Protein AF-A0A069APT4-F1 (afdb_monomer)

Radius of gyration: 22.24 Å; Cα contacts (8 Å, |Δi|>4): 96; chains: 1; bounding box: 40×52×59 Å

Secondary structure (DSSP, 8-state):
-PPP----EEEEEETT--B--------SSPPPPP----EEEEEEPTT-S-TTTEEEEEEETTTTEEEEEEPP----HHHHHHHHHHHHHHHHHHHHHT---

Mean predicted aligned error: 10.22 Å

Structure (mmCIF, N/CA/C/O backbone):
data_AF-A0A069APT4-F1
#
_entry.id   AF-A0A069APT4-F1
#
loop_
_atom_site.group_PDB
_atom_site.id
_atom_site.type_symbol
_atom_site.label_atom_id
_atom_site.label_alt_id
_atom_site.label_comp_id
_atom_site.label_asym_id
_atom_site.label_entity_id
_atom_site.label_seq_id
_atom_site.pdbx_PDB_ins_code
_atom_site.Cartn_x
_atom_site.Cartn_y
_atom_site.Cartn_z
_atom_site.occupancy
_atom_site.B_iso_or_equiv
_atom_site.auth_seq_id
_atom_site.auth_comp_id
_atom_site.auth_asym_id
_atom_site.auth_atom_id
_atom_site.pdbx_PDB_model_num
ATOM 1 N N . MET A 1 1 ? 9.477 -30.787 7.741 1.00 57.97 1 MET A N 1
ATOM 2 C CA . MET A 1 1 ? 9.525 -29.856 6.598 1.00 57.97 1 MET A CA 1
ATOM 3 C C . MET A 1 1 ? 8.705 -28.659 7.006 1.00 57.97 1 MET A C 1
ATOM 5 O O . MET A 1 1 ? 7.571 -28.863 7.416 1.00 57.97 1 MET A O 1
ATOM 9 N N . THR A 1 2 ? 9.285 -27.467 7.013 1.00 70.75 2 THR A N 1
ATOM 10 C CA . THR A 1 2 ? 8.499 -26.246 7.201 1.00 70.75 2 THR A CA 1
ATOM 11 C C . THR A 1 2 ? 7.777 -26.001 5.883 1.00 70.75 2 THR A C 1
ATOM 13 O O . THR A 1 2 ? 8.441 -25.891 4.854 1.00 70.75 2 THR A O 1
ATOM 16 N N . GLU A 1 3 ? 6.446 -26.023 5.884 1.00 80.31 3 GLU A N 1
ATOM 17 C CA . GLU A 1 3 ? 5.667 -25.635 4.708 1.00 80.31 3 GLU A CA 1
ATOM 18 C C . GLU A 1 3 ? 5.936 -24.158 4.416 1.00 80.31 3 GLU A C 1
ATOM 20 O O . GLU A 1 3 ? 5.915 -23.321 5.322 1.00 80.31 3 GLU A O 1
ATOM 25 N N . TYR A 1 4 ? 6.257 -23.855 3.161 1.00 79.88 4 TYR A N 1
ATOM 26 C CA . TYR A 1 4 ? 6.364 -22.479 2.705 1.00 79.88 4 TYR A CA 1
ATOM 27 C C . TYR A 1 4 ? 4.945 -21.958 2.489 1.00 79.88 4 TYR A C 1
ATOM 29 O O . TYR A 1 4 ? 4.171 -22.574 1.758 1.00 79.88 4 TYR A O 1
ATOM 37 N N . ILE A 1 5 ? 4.597 -20.867 3.165 1.00 88.56 5 ILE A N 1
ATOM 38 C CA . ILE A 1 5 ? 3.289 -20.226 3.050 1.00 88.56 5 ILE A CA 1
ATOM 39 C C . ILE A 1 5 ? 3.532 -18.831 2.494 1.00 88.56 5 ILE A C 1
ATOM 41 O O . ILE A 1 5 ? 4.268 -18.043 3.090 1.00 88.56 5 ILE A O 1
ATOM 45 N N . GLU A 1 6 ? 2.903 -18.535 1.364 1.00 91.44 6 GLU A N 1
ATOM 46 C CA . GLU A 1 6 ? 2.846 -17.188 0.812 1.00 91.44 6 GLU A CA 1
ATOM 47 C C . GLU A 1 6 ? 1.841 -16.378 1.626 1.00 91.44 6 GLU A C 1
ATOM 49 O O . GLU A 1 6 ? 0.663 -16.726 1.737 1.00 91.44 6 GLU A O 1
ATOM 54 N N . VAL A 1 7 ? 2.325 -15.309 2.251 1.00 89.31 7 VAL A N 1
ATOM 55 C CA . VAL A 1 7 ? 1.501 -14.412 3.058 1.00 89.31 7 VAL A CA 1
ATOM 56 C C . VAL A 1 7 ? 1.555 -13.044 2.408 1.00 89.31 7 VAL A C 1
ATOM 58 O O . VAL A 1 7 ? 2.625 -12.454 2.265 1.00 89.31 7 VAL A O 1
ATOM 61 N N . GLY A 1 8 ? 0.386 -12.560 2.000 1.00 91.19 8 GLY A N 1
ATOM 62 C CA . GLY A 1 8 ? 0.229 -11.223 1.453 1.00 91.19 8 GLY A CA 1
ATOM 63 C C . GLY A 1 8 ? 0.386 -10.125 2.508 1.00 91.19 8 GLY A C 1
ATOM 64 O O . GLY A 1 8 ? 0.894 -10.339 3.612 1.00 91.19 8 GLY A O 1
ATOM 65 N N . ARG A 1 9 ? -0.048 -8.910 2.175 1.00 91.50 9 ARG A N 1
ATOM 66 C CA . ARG A 1 9 ? 0.219 -7.721 2.992 1.00 91.50 9 ARG A CA 1
ATOM 67 C C . ARG A 1 9 ? -1.054 -7.147 3.595 1.00 91.50 9 ARG A C 1
ATOM 69 O O . ARG A 1 9 ? -1.985 -6.811 2.875 1.00 91.50 9 ARG A O 1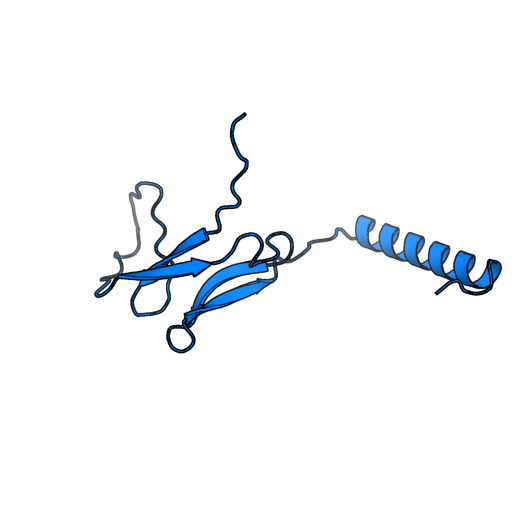
ATOM 76 N N . ARG A 1 10 ? -1.046 -6.919 4.910 1.00 94.12 10 ARG A N 1
ATOM 77 C CA . ARG A 1 10 ? -2.056 -6.098 5.589 1.00 94.12 10 ARG A CA 1
ATOM 78 C C . ARG A 1 10 ? -1.627 -4.636 5.608 1.00 94.12 10 ARG A C 1
ATOM 80 O O . ARG A 1 10 ? -0.508 -4.329 6.020 1.00 94.12 10 ARG A O 1
ATOM 87 N N . ILE A 1 11 ? -2.519 -3.739 5.206 1.00 94.00 11 ILE A N 1
ATOM 88 C CA . ILE A 1 11 ? -2.289 -2.289 5.213 1.00 94.00 11 ILE A CA 1
ATOM 89 C C . ILE A 1 11 ? -3.318 -1.633 6.122 1.00 94.00 11 ILE A C 1
ATOM 91 O O . ILE A 1 11 ? -4.512 -1.870 5.959 1.00 94.00 11 ILE A O 1
ATOM 95 N N . PHE A 1 12 ? -2.851 -0.799 7.051 1.00 95.62 12 PHE A N 1
ATOM 96 C CA . PHE A 1 12 ? -3.691 0.026 7.916 1.00 95.62 12 PHE A CA 1
ATOM 97 C C . PHE A 1 12 ? -3.731 1.458 7.392 1.00 95.62 12 PHE A C 1
ATOM 99 O O . PHE A 1 12 ? -2.696 2.013 7.021 1.00 95.62 12 PHE A O 1
ATOM 106 N N . PHE A 1 13 ? -4.916 2.056 7.373 1.00 95.62 13 PHE A N 1
ATOM 107 C CA . PHE A 1 13 ? -5.129 3.403 6.854 1.00 95.62 13 PHE A CA 1
ATOM 108 C C . PHE A 1 13 ? -6.241 4.121 7.621 1.00 95.62 13 PHE A C 1
ATOM 110 O O . PHE A 1 13 ? -7.057 3.482 8.294 1.00 95.62 13 PHE A O 1
ATOM 117 N N . ASP A 1 14 ? -6.244 5.447 7.549 1.00 96.06 14 ASP A N 1
ATOM 118 C CA . ASP A 1 14 ? -7.226 6.289 8.229 1.00 96.06 14 ASP A CA 1
ATOM 119 C C . ASP A 1 14 ? -8.499 6.550 7.400 1.00 96.06 14 ASP A C 1
ATOM 121 O O . ASP A 1 14 ? -8.674 6.029 6.296 1.00 96.06 14 ASP A O 1
ATOM 125 N N . GLU A 1 15 ? -9.424 7.357 7.929 1.00 95.25 15 GLU A N 1
ATOM 126 C CA . GL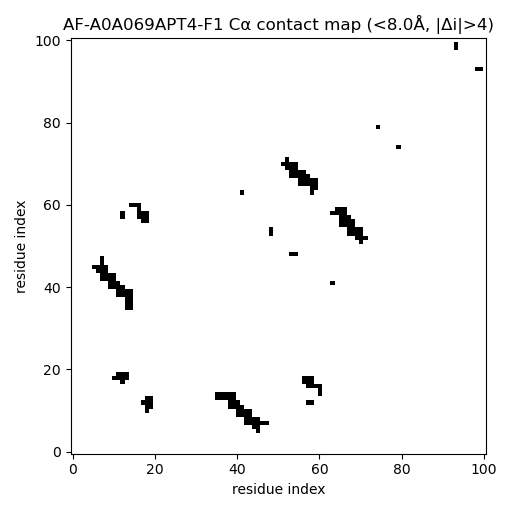U A 1 15 ? -10.676 7.697 7.244 1.00 95.25 15 GLU A CA 1
ATOM 127 C C . GLU A 1 15 ? -10.514 8.475 5.925 1.00 95.25 15 GLU A C 1
ATOM 129 O O . GLU A 1 15 ? -11.473 8.557 5.156 1.00 95.25 15 GLU A O 1
ATOM 134 N N . GLU A 1 16 ? -9.336 9.043 5.662 1.00 95.81 16 GLU A N 1
ATOM 135 C CA . GLU A 1 16 ? -9.008 9.761 4.426 1.00 95.81 16 GLU A CA 1
ATOM 136 C C . GLU A 1 16 ? -8.235 8.877 3.437 1.00 95.81 16 GLU A C 1
ATOM 138 O O . GLU A 1 16 ? -7.988 9.295 2.307 1.00 95.81 16 GLU A O 1
ATOM 143 N N . GLY A 1 17 ? -7.900 7.642 3.827 1.00 94.62 17 GLY A N 1
ATOM 144 C CA . GLY A 1 17 ? -7.115 6.727 3.006 1.00 94.62 17 GLY A CA 1
ATOM 145 C C . GLY A 1 17 ? -5.605 6.890 3.172 1.00 94.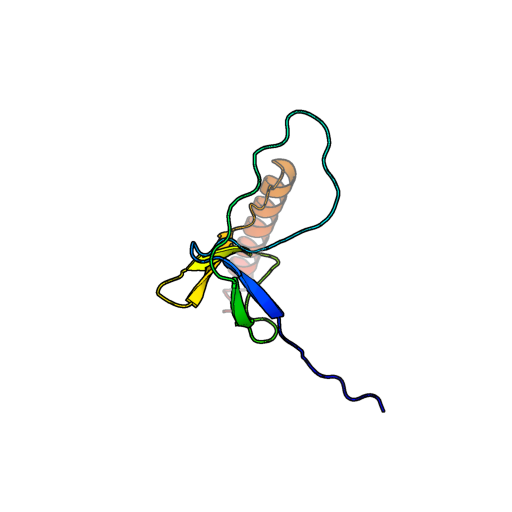62 17 GLY A C 1
ATOM 146 O O . GLY A 1 17 ? -4.845 6.285 2.414 1.00 94.62 17 GLY A O 1
ATOM 147 N N . GLU A 1 18 ? -5.150 7.680 4.146 1.00 94.69 18 GLU A N 1
ATOM 148 C CA . GLU A 1 18 ? -3.729 7.838 4.444 1.00 94.69 18 GLU A CA 1
ATOM 149 C C . GLU A 1 18 ? -3.209 6.577 5.135 1.00 94.69 18 GLU A C 1
ATOM 151 O O . GLU A 1 18 ? -3.782 6.110 6.123 1.00 94.69 18 GLU A O 1
ATOM 156 N N . ILE A 1 19 ? -2.122 6.006 4.611 1.00 93.56 19 ILE A N 1
ATOM 157 C CA . ILE A 1 19 ? -1.506 4.820 5.208 1.00 93.56 19 ILE A CA 1
ATOM 158 C C . ILE A 1 19 ? -0.861 5.218 6.524 1.00 93.56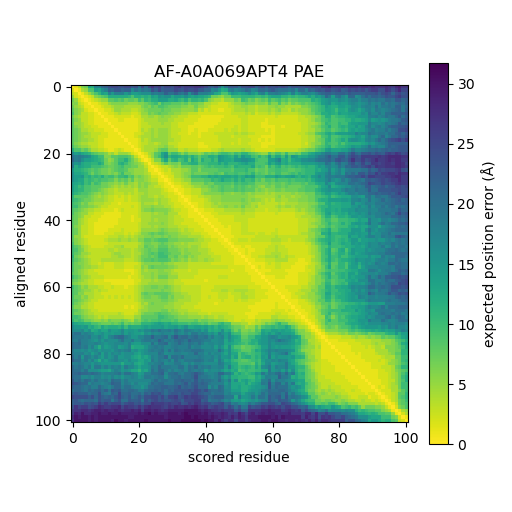 19 ILE A C 1
ATOM 160 O O . ILE A 1 19 ? -0.002 6.097 6.586 1.00 93.56 19 ILE A O 1
ATOM 16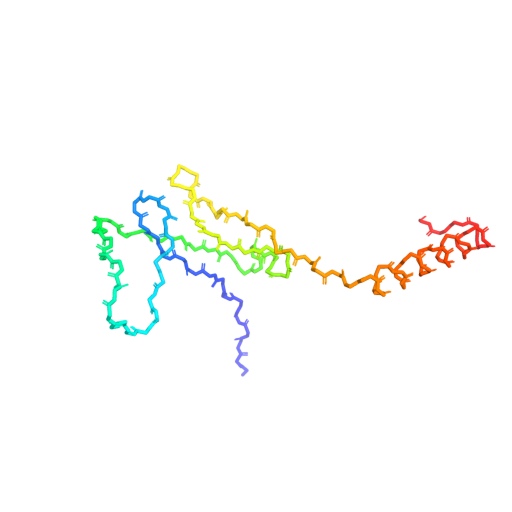4 N N . ILE A 1 20 ? -1.242 4.511 7.578 1.00 90.94 20 ILE A N 1
ATOM 165 C CA . ILE A 1 20 ? -0.714 4.760 8.908 1.00 90.94 20 ILE A CA 1
ATOM 166 C C . ILE A 1 20 ? 0.627 4.045 9.013 1.00 90.94 20 ILE A C 1
ATOM 168 O O . ILE A 1 20 ? 0.700 2.820 9.114 1.00 90.94 20 ILE A O 1
ATOM 172 N N . PHE A 1 21 ? 1.695 4.834 9.011 1.00 80.00 21 PHE A N 1
ATOM 173 C CA . PHE A 1 21 ? 3.053 4.375 9.254 1.00 80.00 21 PHE A CA 1
ATOM 174 C C . PHE A 1 21 ? 3.647 5.162 10.422 1.00 80.00 21 PHE A C 1
ATOM 176 O O . PHE A 1 21 ? 3.558 6.388 10.461 1.00 80.00 21 PHE A O 1
ATOM 183 N N . TYR A 1 22 ? 4.246 4.469 11.390 1.00 64.12 22 TYR A N 1
ATOM 184 C CA . TYR A 1 22 ? 4.936 5.121 12.500 1.00 64.12 22 TYR A CA 1
ATOM 185 C C . TYR A 1 22 ? 6.281 4.452 12.753 1.00 64.12 22 TYR A C 1
ATOM 187 O O . TYR A 1 22 ? 6.343 3.378 13.347 1.00 64.12 22 TYR A O 1
ATOM 195 N N . GLU A 1 23 ? 7.361 5.129 12.374 1.00 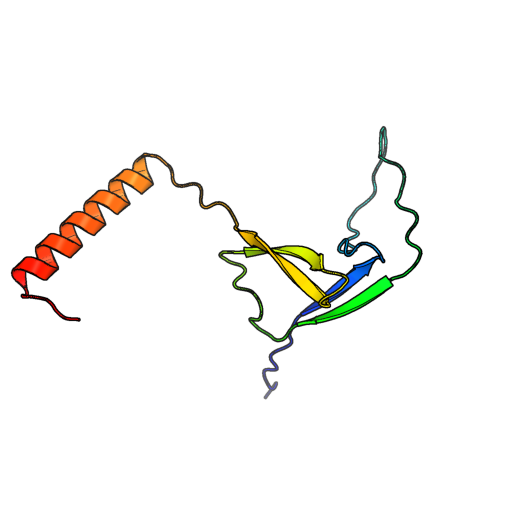60.41 23 GLU A N 1
ATOM 196 C CA . GLU A 1 23 ? 8.705 4.816 12.851 1.00 60.41 23 GLU A CA 1
ATOM 197 C C . GLU A 1 23 ? 9.402 6.101 13.320 1.00 60.41 23 GLU A C 1
ATOM 199 O O . GLU A 1 23 ? 9.468 7.096 12.600 1.00 60.41 23 GLU A O 1
ATOM 204 N N . GLY A 1 24 ? 9.926 6.081 14.551 1.00 71.25 24 GLY A N 1
ATOM 205 C CA . GLY A 1 24 ? 10.789 7.135 15.092 1.00 71.25 24 GLY A CA 1
ATOM 206 C C . GLY A 1 24 ? 10.156 8.077 16.124 1.00 71.25 24 GLY A C 1
ATOM 207 O O . GLY A 1 24 ? 9.031 7.909 16.592 1.00 71.25 24 GLY A O 1
ATOM 208 N N . GLN A 1 25 ? 10.946 9.064 16.543 1.00 80.12 25 GLN A N 1
ATOM 209 C CA . GLN A 1 25 ? 10.548 10.169 17.417 1.00 80.12 25 GLN A CA 1
ATOM 210 C C . GLN A 1 25 ? 11.081 11.465 16.805 1.00 80.12 25 GLN A C 1
ATOM 212 O O . GLN A 1 25 ? 12.205 11.494 16.305 1.00 80.12 25 GLN A O 1
ATOM 217 N N . SER A 1 26 ? 10.305 12.545 16.868 1.00 83.44 26 SER A N 1
ATOM 218 C CA . SER A 1 26 ? 10.682 13.838 16.288 1.00 83.44 26 SER A CA 1
ATOM 219 C C . SER A 1 26 ? 10.768 14.915 17.372 1.00 83.44 26 SER A C 1
ATOM 221 O O . SER A 1 26 ? 9.993 14.911 18.328 1.00 83.44 26 SER A O 1
ATOM 223 N N . LYS A 1 27 ? 11.712 15.852 17.222 1.00 88.62 27 LYS A N 1
ATOM 224 C CA . LYS A 1 27 ? 11.905 17.012 18.108 1.00 88.62 27 LYS A CA 1
ATOM 225 C C . LYS A 1 27 ? 12.204 18.255 17.266 1.00 88.62 27 LYS A C 1
ATOM 227 O O . LYS A 1 27 ? 12.977 18.167 16.320 1.00 88.62 27 LYS A O 1
ATOM 232 N N . GLY A 1 28 ? 11.642 19.406 17.639 1.00 88.38 28 GLY A N 1
ATOM 233 C CA . GLY A 1 28 ? 11.823 20.683 16.935 1.00 88.38 28 GLY A CA 1
ATOM 234 C C . GLY A 1 28 ? 10.517 21.186 16.321 1.00 88.38 28 GLY A C 1
ATOM 235 O O . GLY A 1 28 ? 9.453 20.970 16.896 1.00 88.38 28 GLY A O 1
ATOM 236 N N . ASN A 1 29 ? 10.599 21.835 15.158 1.00 89.06 29 ASN A N 1
ATOM 237 C CA . ASN A 1 29 ? 9.436 22.306 14.400 1.00 89.06 29 ASN A CA 1
ATOM 238 C C . ASN A 1 29 ? 8.771 21.129 13.670 1.00 89.06 29 ASN A C 1
ATOM 240 O O . ASN A 1 29 ? 8.949 20.948 12.468 1.00 89.06 29 ASN A O 1
ATOM 244 N N . VAL A 1 30 ? 8.070 20.290 14.428 1.00 85.50 30 VAL A N 1
ATOM 245 C CA . VAL A 1 30 ? 7.359 19.113 13.919 1.00 85.50 30 VAL A CA 1
ATOM 246 C C . VAL A 1 30 ? 5.904 19.504 13.638 1.00 85.50 30 VAL A C 1
ATOM 248 O O . VAL A 1 30 ? 5.309 20.171 14.488 1.00 85.50 30 VAL A O 1
ATOM 251 N N . PRO A 1 31 ? 5.320 19.111 12.490 1.00 84.38 31 PRO A N 1
ATOM 252 C CA . PRO A 1 31 ? 3.896 19.306 12.228 1.00 84.38 31 PRO A CA 1
ATOM 253 C C . PRO A 1 31 ? 3.020 18.710 13.335 1.00 84.38 31 PRO A C 1
ATOM 255 O O . PRO A 1 31 ? 3.391 17.719 13.971 1.00 84.38 31 PRO A O 1
ATOM 258 N N . GLU A 1 32 ? 1.843 19.299 13.556 1.00 86.94 32 GLU A N 1
ATOM 259 C CA . GLU A 1 32 ? 0.869 18.712 14.475 1.00 86.94 32 GLU A CA 1
ATOM 260 C C . GLU A 1 32 ? 0.456 17.317 14.004 1.00 86.94 32 GLU A C 1
ATOM 262 O O . GLU A 1 32 ? 0.333 17.043 12.808 1.00 86.94 32 GLU A O 1
ATOM 267 N N . ARG A 1 33 ? 0.244 16.417 14.968 1.00 85.94 33 ARG A N 1
ATOM 268 C CA . ARG A 1 33 ? -0.240 15.073 14.661 1.00 85.94 33 ARG A CA 1
ATOM 269 C C . ARG A 1 33 ? -1.658 15.163 14.118 1.00 85.94 33 ARG A C 1
ATOM 271 O O . ARG A 1 33 ? -2.519 15.792 14.734 1.00 85.94 33 ARG A O 1
ATOM 278 N N . LYS A 1 34 ? -1.904 14.462 13.014 1.00 89.19 34 LYS A N 1
ATOM 279 C CA . LYS A 1 34 ? -3.247 14.283 12.470 1.00 89.19 34 LYS A CA 1
ATOM 280 C C . LYS A 1 34 ? -4.155 13.647 13.523 1.00 89.19 34 LYS A C 1
ATOM 282 O O . LYS A 1 34 ? -3.783 12.670 14.176 1.00 89.19 34 LYS A O 1
ATOM 287 N N . ASN A 1 35 ? -5.348 14.209 13.690 1.00 91.81 35 ASN A N 1
ATOM 288 C CA . ASN A 1 35 ? -6.363 13.654 14.576 1.00 91.81 35 ASN A CA 1
ATOM 289 C C . ASN A 1 35 ? -7.168 12.572 13.840 1.00 91.81 35 ASN A C 1
ATOM 291 O O . ASN A 1 35 ? -8.207 12.871 13.255 1.00 91.81 35 ASN A O 1
ATOM 295 N N . ILE A 1 36 ? -6.659 11.340 13.861 1.00 93.19 36 ILE A N 1
ATOM 296 C CA . ILE A 1 36 ? -7.272 10.176 13.206 1.00 93.19 36 ILE A CA 1
ATOM 297 C C . ILE A 1 36 ? -8.535 9.758 13.967 1.00 93.19 36 ILE A C 1
ATOM 299 O O . ILE A 1 36 ? -8.473 9.460 15.163 1.00 93.19 36 ILE A O 1
ATOM 303 N N . LYS A 1 37 ? -9.681 9.699 13.281 1.00 95.38 37 LYS A N 1
ATOM 304 C CA . LYS A 1 37 ? -10.961 9.295 13.890 1.00 95.38 37 LYS A CA 1
ATOM 305 C C . LYS A 1 37 ? -11.229 7.808 13.745 1.00 95.38 37 LYS A C 1
ATOM 307 O O . LYS A 1 37 ? -11.915 7.231 14.591 1.00 95.38 37 LYS A O 1
ATOM 312 N N . LYS A 1 38 ? -10.744 7.194 12.666 1.00 94.81 38 LYS A N 1
ATOM 313 C CA . LYS A 1 38 ? -11.002 5.788 12.362 1.00 94.81 38 LYS A CA 1
ATOM 314 C C . LYS A 1 38 ? -9.781 5.157 11.713 1.00 94.81 38 LYS A C 1
ATOM 316 O O . LYS A 1 38 ? -9.159 5.751 10.849 1.00 94.81 38 LYS A O 1
ATOM 321 N N . ILE A 1 39 ? -9.494 3.921 12.107 1.00 95.31 39 ILE A N 1
ATOM 322 C CA . ILE A 1 39 ? -8.494 3.077 11.459 1.00 95.31 39 ILE A CA 1
ATOM 323 C C . ILE A 1 39 ? -9.221 1.904 10.814 1.00 95.31 39 ILE A C 1
ATOM 325 O O . ILE A 1 39 ? -10.030 1.231 11.457 1.00 95.31 39 ILE A O 1
ATOM 329 N N . GLU A 1 40 ? -8.932 1.669 9.544 1.00 95.62 40 GLU A N 1
ATOM 330 C CA . GLU A 1 40 ? -9.376 0.506 8.789 1.00 95.62 40 GLU A CA 1
ATOM 331 C C . GLU A 1 40 ? -8.166 -0.284 8.286 1.00 95.62 40 GLU A C 1
ATOM 333 O O . GLU A 1 40 ? -7.022 0.168 8.379 1.00 95.62 40 GLU A O 1
ATOM 338 N N . TYR A 1 41 ? -8.420 -1.492 7.785 1.00 95.88 41 TYR A N 1
ATOM 339 C CA . TYR A 1 41 ? -7.395 -2.300 7.144 1.00 95.88 41 TYR A CA 1
ATOM 340 C C . TYR A 1 41 ? -7.924 -2.977 5.883 1.00 95.88 41 TYR A C 1
ATOM 342 O O . TYR A 1 41 ? -9.124 -3.224 5.755 1.00 95.88 41 TYR A O 1
ATOM 350 N N . ILE A 1 42 ? -7.004 -3.281 4.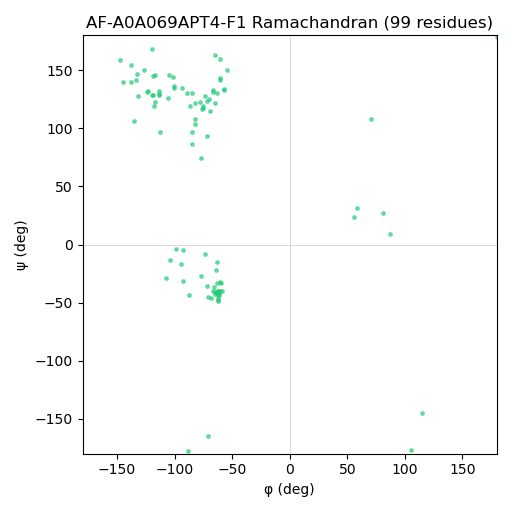972 1.00 95.62 42 ILE A N 1
ATOM 351 C CA . ILE A 1 42 ? -7.215 -4.208 3.862 1.00 95.62 42 ILE A CA 1
ATOM 352 C C . ILE A 1 42 ? -6.117 -5.265 3.879 1.00 95.62 42 ILE A C 1
ATOM 354 O O . ILE A 1 42 ? -4.992 -4.990 4.303 1.00 95.62 42 ILE A O 1
ATOM 358 N N . ASP A 1 43 ? -6.463 -6.455 3.404 1.00 95.75 43 ASP A N 1
ATOM 359 C CA . ASP A 1 43 ? -5.519 -7.528 3.129 1.00 95.75 43 ASP A CA 1
ATOM 360 C C . ASP A 1 43 ? -5.346 -7.634 1.618 1.00 95.75 43 ASP A C 1
ATOM 362 O O . ASP A 1 43 ? -6.321 -7.737 0.875 1.00 95.75 43 ASP A O 1
ATOM 366 N N . LEU A 1 44 ? -4.097 -7.568 1.179 1.00 94.44 44 LEU A N 1
ATOM 367 C CA . LEU A 1 44 ? -3.690 -7.805 -0.193 1.00 94.44 44 LEU A CA 1
ATOM 368 C C . LEU A 1 44 ? -3.107 -9.205 -0.289 1.00 94.44 44 LEU A C 1
ATOM 370 O O . LEU A 1 44 ? -2.424 -9.654 0.632 1.00 94.44 44 LEU A O 1
ATOM 374 N N . GLU A 1 45 ? -3.353 -9.868 -1.410 1.00 94.75 45 GLU A N 1
ATOM 375 C CA . GLU A 1 45 ? -2.726 -11.146 -1.730 1.00 94.75 45 GLU A CA 1
ATOM 376 C C . GLU A 1 45 ? -1.206 -10.984 -1.910 1.00 94.75 45 GLU A C 1
ATOM 378 O O . GLU A 1 45 ? -0.680 -9.871 -2.042 1.00 94.75 45 GLU A O 1
ATOM 383 N N . TYR A 1 46 ? -0.482 -12.102 -1.859 1.00 93.50 46 TYR A N 1
ATOM 384 C CA . TYR A 1 46 ? 0.933 -12.119 -2.220 1.00 93.50 46 TYR A CA 1
ATOM 385 C C . TYR A 1 46 ? 1.089 -11.681 -3.688 1.00 93.50 46 TYR A C 1
ATOM 387 O O . TYR A 1 46 ? 0.224 -11.976 -4.508 1.00 93.50 46 TYR A O 1
ATOM 395 N N . ASP A 1 47 ? 2.136 -10.912 -3.994 1.00 91.88 47 ASP A N 1
ATOM 396 C CA . ASP A 1 47 ? 2.394 -10.334 -5.324 1.00 91.88 47 ASP A CA 1
ATOM 397 C C . ASP A 1 47 ? 1.267 -9.466 -5.926 1.00 91.88 47 ASP A C 1
ATOM 399 O O . ASP A 1 47 ? 1.216 -9.237 -7.133 1.00 91.88 47 ASP A O 1
ATOM 403 N N . TYR A 1 48 ? 0.390 -8.892 -5.090 1.00 93.38 48 TYR A N 1
ATOM 404 C CA . TYR A 1 48 ? -0.668 -7.983 -5.560 1.00 93.38 48 TYR A CA 1
ATOM 405 C C . TYR A 1 48 ? -0.138 -6.722 -6.274 1.00 93.38 48 TYR A C 1
ATOM 407 O O . TYR A 1 48 ? -0.797 -6.183 -7.162 1.00 93.38 48 TYR A O 1
ATOM 415 N N . VAL A 1 49 ? 1.034 -6.216 -5.872 1.00 91.81 49 VAL A N 1
ATOM 416 C CA . VAL A 1 49 ? 1.678 -5.036 -6.471 1.00 91.81 49 VAL A CA 1
ATOM 417 C C . VAL A 1 49 ? 3.073 -5.409 -6.947 1.00 91.81 49 VAL A C 1
ATOM 419 O O . VAL A 1 49 ? 3.861 -5.959 -6.181 1.00 91.81 49 VAL A O 1
ATOM 422 N N . ASP A 1 50 ? 3.395 -5.030 -8.183 1.00 92.25 50 ASP A N 1
ATOM 423 C CA . ASP A 1 50 ? 4.766 -5.017 -8.690 1.00 92.25 50 ASP A CA 1
ATOM 424 C C . ASP A 1 50 ? 5.531 -3.864 -8.020 1.00 92.25 50 ASP A C 1
ATOM 426 O O . ASP A 1 50 ? 5.456 -2.708 -8.448 1.00 92.25 50 ASP A O 1
ATOM 430 N N . TYR A 1 51 ? 6.211 -4.177 -6.916 1.00 86.88 51 TYR A N 1
ATOM 431 C CA . TYR A 1 51 ? 6.940 -3.200 -6.107 1.00 86.88 51 TYR A CA 1
ATOM 432 C C . TYR A 1 51 ? 8.245 -2.703 -6.746 1.00 86.88 51 TYR A C 1
ATOM 434 O O . TYR A 1 51 ? 8.818 -1.739 -6.240 1.00 86.88 51 TYR A O 1
ATOM 442 N N . ASP A 1 52 ? 8.688 -3.301 -7.857 1.00 87.81 52 ASP A N 1
ATOM 443 C CA . ASP A 1 52 ? 9.808 -2.770 -8.642 1.00 87.81 52 ASP A CA 1
ATOM 444 C C . ASP A 1 52 ? 9.367 -1.569 -9.489 1.00 87.81 52 ASP A C 1
ATOM 446 O O . ASP A 1 52 ? 10.168 -0.685 -9.798 1.00 87.81 52 ASP A O 1
ATOM 450 N N . LYS A 1 53 ? 8.077 -1.514 -9.845 1.00 89.62 53 LYS A N 1
ATOM 451 C CA . LYS A 1 53 ? 7.503 -0.450 -10.679 1.00 89.62 53 LYS A CA 1
ATOM 452 C C . LYS A 1 53 ? 6.617 0.515 -9.918 1.00 89.62 53 LYS A C 1
ATOM 454 O O . LYS A 1 53 ? 6.505 1.666 -10.321 1.00 89.62 53 LYS A O 1
ATOM 459 N N . TYR A 1 54 ? 5.967 0.073 -8.848 1.00 93.81 54 TYR A N 1
ATOM 460 C CA . TYR A 1 54 ? 4.949 0.859 -8.163 1.00 93.81 54 TYR A CA 1
ATOM 461 C C . TYR A 1 54 ? 5.154 0.869 -6.656 1.00 93.81 54 TYR A C 1
ATOM 463 O O . TYR A 1 54 ? 5.535 -0.119 -6.035 1.00 93.81 54 TYR A O 1
ATOM 471 N N . LYS A 1 55 ? 4.798 1.986 -6.032 1.00 92.00 55 LYS A N 1
ATOM 472 C CA . LYS A 1 55 ? 4.620 2.076 -4.584 1.00 92.00 55 LYS A CA 1
ATOM 473 C C . LYS A 1 55 ? 3.173 2.410 -4.259 1.00 92.00 55 LYS A C 1
ATOM 475 O O . LYS A 1 55 ? 2.514 3.157 -4.980 1.00 92.00 55 LYS A O 1
ATOM 480 N N . ILE A 1 56 ? 2.687 1.879 -3.144 1.00 94.12 56 ILE A N 1
ATOM 481 C CA . ILE A 1 56 ? 1.374 2.248 -2.619 1.00 94.12 56 ILE A CA 1
ATOM 482 C C . ILE A 1 56 ? 1.529 3.552 -1.835 1.00 94.12 56 ILE A C 1
ATOM 484 O O . ILE A 1 56 ? 2.305 3.600 -0.881 1.00 94.12 56 ILE A O 1
ATOM 488 N N . ILE A 1 57 ? 0.789 4.589 -2.223 1.00 94.38 57 ILE A N 1
ATOM 489 C CA . ILE A 1 57 ? 0.829 5.912 -1.573 1.00 94.38 57 ILE A CA 1
ATOM 490 C C . ILE A 1 57 ? -0.382 6.190 -0.676 1.00 94.38 57 ILE A C 1
ATOM 492 O O . ILE A 1 57 ? -0.367 7.126 0.116 1.00 94.38 57 ILE A O 1
ATOM 496 N N . GLY A 1 58 ? -1.430 5.380 -0.787 1.00 95.00 58 GLY A N 1
ATOM 497 C CA . GLY A 1 58 ? -2.685 5.559 -0.067 1.00 95.00 58 GLY A CA 1
ATOM 498 C C . GLY A 1 58 ? -3.678 4.463 -0.420 1.00 95.00 58 GLY A C 1
ATOM 499 O O . GLY A 1 58 ? -3.392 3.610 -1.262 1.00 95.00 58 GLY A O 1
ATOM 500 N N . ILE A 1 59 ? -4.853 4.500 0.198 1.00 97.38 59 ILE A N 1
ATOM 501 C CA . ILE A 1 59 ? -5.990 3.637 -0.124 1.00 97.38 59 ILE A CA 1
ATOM 502 C C . ILE A 1 59 ? -7.156 4.511 -0.579 1.00 97.38 59 ILE A C 1
ATOM 504 O O . ILE A 1 59 ? -7.559 5.437 0.117 1.00 97.38 59 ILE A O 1
ATOM 508 N N . ASP A 1 60 ? -7.750 4.202 -1.727 1.00 96.19 60 ASP A N 1
ATOM 509 C CA . ASP A 1 60 ? -8.983 4.855 -2.148 1.00 96.19 60 ASP A CA 1
ATOM 510 C C . ASP A 1 60 ? -10.127 4.405 -1.227 1.00 96.19 60 ASP A C 1
ATOM 512 O O . ASP A 1 60 ? -10.519 3.236 -1.190 1.00 96.19 60 ASP A O 1
ATOM 516 N N . ILE A 1 61 ? -10.682 5.346 -0.464 1.00 95.12 61 ILE A N 1
ATOM 517 C CA . ILE A 1 61 ? -11.698 5.057 0.557 1.00 95.12 61 ILE A CA 1
ATOM 518 C C . ILE A 1 61 ? -13.012 4.508 -0.014 1.00 95.12 61 ILE A C 1
ATOM 520 O O . ILE A 1 61 ? -13.772 3.873 0.722 1.00 95.12 61 ILE A O 1
ATOM 524 N N . ARG A 1 62 ? -13.304 4.752 -1.299 1.00 94.44 62 ARG A N 1
ATOM 525 C CA . ARG A 1 62 ? -14.566 4.364 -1.948 1.00 94.44 62 ARG A CA 1
ATOM 526 C C . ARG A 1 62 ? -14.479 2.946 -2.491 1.00 94.44 62 ARG A C 1
ATOM 528 O O . ARG A 1 62 ? -15.422 2.178 -2.340 1.00 94.44 62 ARG A O 1
ATOM 535 N N . THR A 1 63 ? -13.360 2.620 -3.124 1.00 95.38 63 THR A N 1
ATOM 536 C CA . THR A 1 63 ? -13.114 1.327 -3.778 1.00 95.38 63 THR A CA 1
ATOM 537 C C . THR A 1 63 ? -12.382 0.338 -2.878 1.00 95.38 63 THR A C 1
ATOM 539 O O . THR A 1 63 ? -12.403 -0.859 -3.154 1.00 95.38 63 THR A O 1
ATOM 542 N N . LYS A 1 64 ? -11.758 0.828 -1.798 1.00 91.88 64 LYS A N 1
ATOM 543 C CA . LYS A 1 64 ? -10.872 0.071 -0.903 1.00 91.88 64 LYS A CA 1
ATOM 544 C C . LYS A 1 64 ? -9.676 -0.538 -1.642 1.00 91.88 64 LYS A C 1
ATOM 546 O O . LYS A 1 64 ? -9.177 -1.589 -1.256 1.00 91.88 64 LYS A O 1
ATOM 551 N N . GLN A 1 65 ? -9.224 0.138 -2.698 1.00 94.88 65 GLN A N 1
ATOM 552 C CA . GLN A 1 65 ? -8.091 -0.273 -3.521 1.00 94.88 65 GLN A CA 1
ATOM 553 C C . GLN A 1 65 ? -6.845 0.571 -3.223 1.00 94.88 65 GLN A C 1
ATOM 555 O O . GLN A 1 65 ? -6.975 1.768 -2.952 1.00 94.88 65 GLN A O 1
ATOM 560 N N . PRO A 1 66 ? -5.636 -0.015 -3.290 1.00 95.00 66 PRO A N 1
ATOM 561 C CA . PRO A 1 66 ? -4.385 0.735 -3.240 1.00 95.00 66 PRO A CA 1
ATOM 562 C C . PRO A 1 66 ? -4.301 1.801 -4.336 1.00 95.00 66 PRO A C 1
ATOM 564 O O . PRO A 1 66 ? -4.553 1.524 -5.507 1.00 95.00 66 PRO A O 1
ATOM 567 N N . ILE A 1 67 ? -3.885 3.009 -3.966 1.00 96.00 67 ILE A N 1
ATOM 568 C CA . ILE A 1 67 ? -3.477 4.049 -4.911 1.00 96.00 67 ILE A CA 1
ATOM 569 C C . ILE A 1 67 ? -1.994 3.830 -5.202 1.00 96.00 67 ILE A C 1
ATOM 571 O O . ILE A 1 67 ? -1.168 3.866 -4.284 1.00 96.00 67 ILE A O 1
ATOM 575 N N . LEU A 1 68 ? -1.671 3.582 -6.470 1.00 95.19 68 LEU A N 1
ATOM 576 C CA . LEU A 1 68 ? -0.318 3.282 -6.925 1.00 95.19 68 LEU A CA 1
ATOM 577 C C . LEU A 1 68 ? 0.333 4.520 -7.542 1.00 95.19 68 LEU A C 1
ATOM 579 O O . LEU A 1 68 ? -0.275 5.207 -8.361 1.00 95.19 68 LEU A O 1
ATOM 583 N N . GLU A 1 69 ? 1.582 4.771 -7.168 1.00 94.12 69 GLU A N 1
ATOM 584 C CA . GLU A 1 69 ? 2.464 5.732 -7.825 1.00 94.12 69 GLU A CA 1
ATOM 585 C C . GLU A 1 69 ? 3.614 4.970 -8.484 1.00 94.12 69 GLU A C 1
ATOM 587 O O . GLU A 1 69 ? 4.226 4.104 -7.855 1.00 94.12 69 GLU A O 1
ATOM 592 N N . GLU A 1 70 ? 3.895 5.279 -9.748 1.00 93.19 70 GLU A N 1
ATOM 593 C CA . GLU A 1 70 ? 5.022 4.697 -10.475 1.00 93.19 70 GLU A CA 1
ATOM 594 C C . GLU A 1 70 ? 6.345 5.176 -9.866 1.00 93.19 70 GLU A C 1
ATOM 596 O O . GLU A 1 70 ? 6.540 6.366 -9.604 1.00 93.19 70 GLU A O 1
ATOM 601 N N . ILE A 1 71 ? 7.252 4.237 -9.607 1.00 89.00 71 ILE A N 1
ATOM 602 C CA . ILE A 1 71 ? 8.593 4.528 -9.123 1.00 89.00 71 ILE A CA 1
ATOM 603 C C . ILE A 1 71 ? 9.393 5.039 -10.324 1.00 89.00 71 ILE A C 1
ATOM 605 O O . ILE A 1 71 ? 9.587 4.300 -11.290 1.00 89.00 71 ILE A O 1
ATOM 609 N N . PRO A 1 72 ? 9.869 6.295 -10.298 1.00 81.44 72 PRO A N 1
ATOM 610 C CA . PRO A 1 72 ? 10.613 6.837 -11.418 1.00 81.44 72 PRO A CA 1
ATOM 611 C C . PRO A 1 72 ? 11.933 6.082 -11.590 1.00 81.44 72 PRO A C 1
ATOM 613 O O . PRO A 1 72 ? 12.782 6.067 -10.697 1.00 81.44 72 PRO A O 1
ATOM 616 N N . VAL A 1 73 ? 12.127 5.502 -12.773 1.00 78.62 73 VAL A N 1
ATOM 617 C CA . VAL A 1 73 ? 13.416 4.945 -13.183 1.00 78.62 73 VAL A CA 1
ATOM 618 C C . VAL A 1 73 ? 14.278 6.086 -13.713 1.00 78.62 73 VAL A C 1
ATOM 620 O O . VAL A 1 73 ? 14.081 6.593 -14.820 1.00 78.62 73 VAL A O 1
ATOM 623 N N . TYR A 1 74 ? 15.241 6.520 -12.906 1.00 73.31 74 TYR A N 1
ATOM 624 C CA . TYR A 1 74 ? 16.224 7.509 -13.331 1.00 73.31 74 TYR A CA 1
ATOM 625 C C . TYR A 1 74 ? 17.375 6.810 -14.049 1.00 73.31 74 TYR A C 1
ATOM 627 O O . TYR A 1 74 ? 18.299 6.322 -13.410 1.00 73.31 74 TYR A O 1
ATOM 635 N N . MET A 1 75 ? 17.323 6.781 -15.381 1.00 76.75 75 MET A N 1
ATOM 636 C CA . MET A 1 75 ? 18.473 6.388 -16.197 1.00 76.75 75 MET A CA 1
ATOM 637 C C . MET A 1 75 ? 19.390 7.590 -16.427 1.00 76.75 75 MET A C 1
ATOM 639 O O . MET A 1 75 ? 18.935 8.657 -16.861 1.00 76.75 75 MET A O 1
ATOM 643 N N . SER A 1 76 ? 20.683 7.400 -16.184 1.00 84.00 76 SER A N 1
ATOM 644 C CA . SER A 1 76 ? 21.733 8.321 -16.611 1.00 84.00 76 SER A CA 1
ATOM 645 C C . SER A 1 76 ? 21.756 8.467 -18.140 1.00 84.00 76 SER A C 1
ATOM 647 O O . SER A 1 76 ? 21.240 7.625 -18.880 1.00 84.00 76 SER A O 1
ATOM 649 N N . GLU A 1 77 ? 22.357 9.550 -18.645 1.00 87.19 77 GLU A N 1
ATOM 650 C CA . GLU A 1 77 ? 22.520 9.737 -20.097 1.00 87.19 77 GLU A CA 1
ATOM 651 C C . GLU A 1 77 ? 23.330 8.603 -20.740 1.00 87.19 77 GLU A C 1
ATOM 653 O O . GLU A 1 77 ? 23.056 8.212 -21.875 1.00 87.19 77 GLU A O 1
ATOM 658 N N . GLU A 1 78 ? 24.295 8.045 -20.006 1.00 86.88 78 GLU A N 1
ATOM 659 C CA . GLU A 1 78 ? 25.105 6.915 -20.456 1.00 86.88 78 GLU A CA 1
ATOM 660 C C . GLU A 1 78 ? 24.275 5.629 -20.559 1.00 86.88 78 GLU A C 1
ATOM 662 O O . GLU A 1 78 ? 24.305 4.974 -21.598 1.00 86.88 78 GLU A O 1
ATOM 667 N N . GLU A 1 79 ? 23.452 5.314 -19.555 1.00 87.12 79 GLU A N 1
ATOM 668 C CA . GLU A 1 79 ? 22.542 4.159 -19.597 1.00 87.12 79 GLU A CA 1
ATOM 669 C C . GLU A 1 79 ? 21.514 4.278 -20.726 1.00 87.12 79 GLU A C 1
ATOM 671 O O . GLU A 1 79 ? 21.250 3.298 -21.421 1.00 87.12 79 GLU A O 1
ATOM 676 N N . LYS A 1 80 ? 20.973 5.480 -20.975 1.00 86.50 80 LYS A N 1
ATOM 677 C CA . LYS A 1 80 ? 20.072 5.716 -22.118 1.00 86.50 80 LYS A CA 1
ATOM 678 C C . LYS A 1 80 ? 20.769 5.447 -23.448 1.00 86.50 80 LYS A C 1
ATOM 680 O O . LYS A 1 80 ? 20.185 4.836 -24.339 1.00 86.50 80 LYS A O 1
ATOM 685 N N . ARG A 1 81 ? 22.027 5.881 -23.575 1.00 90.31 81 ARG A N 1
ATOM 686 C CA . ARG A 1 81 ? 22.829 5.652 -24.778 1.00 90.31 81 ARG A CA 1
ATOM 687 C C . ARG A 1 81 ? 23.138 4.170 -24.979 1.00 90.31 81 ARG A C 1
ATOM 689 O O . ARG A 1 81 ? 23.080 3.700 -26.111 1.00 90.31 81 ARG A O 1
ATOM 696 N N . ILE A 1 82 ? 23.445 3.439 -23.908 1.00 92.81 82 ILE A N 1
ATOM 697 C CA . ILE A 1 82 ? 23.654 1.985 -23.958 1.00 92.81 82 ILE A CA 1
ATOM 698 C C . ILE A 1 82 ? 22.369 1.285 -24.408 1.00 92.81 82 ILE A C 1
ATOM 700 O O . ILE A 1 82 ? 22.414 0.512 -25.359 1.00 92.81 82 ILE A O 1
ATOM 704 N N . GLN A 1 83 ? 21.220 1.625 -23.820 1.00 87.94 83 GLN A N 1
ATOM 705 C CA . GLN A 1 83 ? 19.934 1.027 -24.182 1.00 87.94 83 GLN A CA 1
ATOM 706 C C . GLN A 1 83 ? 19.560 1.276 -25.653 1.00 87.94 83 GLN A C 1
ATOM 708 O O . GLN A 1 83 ? 19.045 0.388 -26.332 1.00 87.94 83 GLN A O 1
ATOM 713 N N . GLU A 1 84 ? 19.828 2.474 -26.180 1.00 90.62 84 GLU A N 1
ATOM 714 C CA . GLU A 1 84 ? 19.599 2.772 -27.596 1.00 90.62 84 GLU A CA 1
ATOM 715 C C . GLU A 1 84 ? 20.502 1.927 -28.509 1.00 90.62 84 GLU A C 1
ATOM 717 O O . GLU A 1 84 ? 20.036 1.403 -29.523 1.00 90.62 84 GLU A O 1
ATOM 722 N N . LEU A 1 85 ? 21.772 1.742 -28.131 1.00 94.31 85 LEU A N 1
ATOM 723 C CA . LEU A 1 85 ? 22.708 0.885 -28.862 1.00 94.31 85 LEU A CA 1
ATOM 724 C C . LEU A 1 85 ? 22.276 -0.589 -28.830 1.00 94.31 85 LEU A C 1
ATOM 726 O O . LEU A 1 85 ? 22.309 -1.250 -29.867 1.00 94.31 85 LEU A O 1
ATOM 730 N N . GLU A 1 86 ? 21.826 -1.097 -27.682 1.00 91.94 86 GLU A N 1
ATOM 731 C CA . GLU A 1 86 ? 21.305 -2.464 -27.543 1.00 91.94 86 GLU A CA 1
ATOM 732 C C . GLU A 1 86 ? 20.054 -2.685 -28.404 1.00 91.94 86 GLU A C 1
ATOM 734 O O . GLU A 1 86 ? 19.967 -3.678 -29.129 1.00 91.94 86 GLU A O 1
ATOM 739 N N . ASN A 1 87 ? 19.125 -1.725 -28.414 1.00 90.00 87 ASN A N 1
ATOM 740 C CA . ASN A 1 87 ? 17.931 -1.779 -29.258 1.00 90.00 87 ASN A CA 1
ATOM 741 C C . ASN A 1 87 ? 18.274 -1.783 -30.756 1.00 90.00 87 ASN A C 1
ATOM 743 O O . ASN A 1 87 ? 17.665 -2.527 -31.526 1.00 90.00 87 ASN A O 1
ATOM 747 N N . GLN A 1 88 ? 19.261 -0.989 -31.187 1.00 89.88 88 GLN A N 1
ATOM 748 C CA . GLN A 1 88 ? 19.723 -0.989 -32.581 1.00 89.88 88 GLN A CA 1
ATOM 749 C C . GLN A 1 88 ? 20.332 -2.337 -32.983 1.00 89.88 88 GLN A C 1
ATOM 751 O O . GLN A 1 88 ? 20.068 -2.824 -34.084 1.00 89.88 88 GLN A O 1
ATOM 756 N N . ILE A 1 89 ? 21.118 -2.956 -32.096 1.00 91.38 89 ILE A N 1
ATOM 757 C CA . ILE A 1 89 ? 21.680 -4.293 -32.325 1.00 91.38 89 ILE A CA 1
ATOM 758 C C . ILE A 1 89 ? 20.554 -5.322 -32.458 1.00 91.38 89 ILE A C 1
ATOM 760 O O . ILE A 1 89 ? 20.564 -6.095 -33.414 1.00 91.38 89 ILE A O 1
ATOM 764 N N . LEU A 1 90 ? 19.561 -5.286 -31.566 1.00 88.38 90 LEU A N 1
ATOM 765 C CA . LEU A 1 90 ? 18.429 -6.212 -31.584 1.00 88.38 90 LEU A CA 1
ATOM 766 C C . LEU A 1 90 ? 17.606 -6.103 -32.878 1.00 88.38 90 LEU A C 1
ATOM 768 O O . LEU A 1 90 ? 17.246 -7.119 -33.469 1.00 88.38 90 LEU A O 1
ATOM 772 N N . ILE A 1 91 ? 17.328 -4.883 -33.348 1.00 88.62 91 ILE A N 1
ATOM 773 C CA . ILE A 1 91 ? 16.633 -4.659 -34.627 1.00 88.62 91 ILE A CA 1
ATOM 774 C C . ILE A 1 91 ? 17.463 -5.222 -35.783 1.00 88.62 91 ILE A C 1
ATOM 776 O O . ILE A 1 91 ? 16.943 -5.987 -36.594 1.00 88.62 91 ILE A O 1
ATOM 780 N N . ALA A 1 92 ? 18.757 -4.899 -35.834 1.00 86.00 92 ALA A N 1
ATOM 781 C CA . ALA A 1 92 ? 19.641 -5.367 -36.897 1.00 86.00 92 ALA A CA 1
ATOM 782 C C . ALA A 1 92 ? 19.801 -6.898 -36.903 1.00 86.00 92 ALA A C 1
ATOM 784 O O . ALA A 1 92 ? 19.964 -7.503 -37.963 1.00 86.00 92 ALA A O 1
ATOM 785 N N . GLU A 1 93 ? 19.775 -7.540 -35.737 1.00 82.94 93 GLU A N 1
ATOM 786 C CA . GLU A 1 93 ? 19.789 -8.996 -35.616 1.00 82.94 93 GLU A CA 1
ATOM 787 C C . GLU A 1 93 ? 18.460 -9.605 -36.076 1.00 82.94 93 GLU A C 1
ATOM 789 O O . GLU A 1 93 ? 18.465 -10.520 -36.899 1.00 82.94 93 GLU A O 1
ATOM 794 N N . ASN A 1 94 ? 17.323 -9.038 -35.669 1.00 81.62 94 ASN A N 1
ATOM 795 C CA . ASN A 1 94 ? 16.005 -9.470 -36.141 1.00 81.62 94 ASN A CA 1
ATOM 796 C C . ASN A 1 94 ? 15.857 -9.360 -37.666 1.00 81.62 94 ASN A C 1
ATOM 798 O O . ASN A 1 94 ? 15.316 -10.272 -38.297 1.00 81.62 94 ASN A O 1
ATOM 802 N N . GLU A 1 95 ? 16.375 -8.292 -38.276 1.00 79.75 95 GLU A N 1
ATOM 803 C CA . GLU A 1 95 ? 16.397 -8.122 -39.735 1.00 79.75 95 GLU A CA 1
ATOM 804 C C . GLU A 1 95 ? 17.292 -9.156 -40.432 1.00 79.75 95 GLU A C 1
ATOM 806 O O . GLU A 1 95 ? 16.947 -9.651 -41.506 1.00 79.75 95 GLU A O 1
ATOM 811 N N . LYS A 1 96 ? 18.424 -9.526 -39.820 1.00 76.88 96 LYS A N 1
ATOM 812 C CA . LYS A 1 96 ? 19.339 -10.548 -40.358 1.00 76.88 96 LYS A CA 1
ATOM 813 C C . LYS A 1 96 ? 18.784 -11.964 -40.251 1.00 76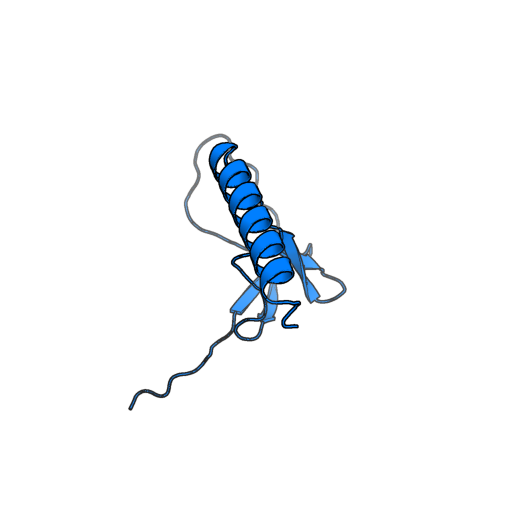.88 96 LYS A C 1
ATOM 815 O O . LYS A 1 96 ? 19.054 -12.778 -41.131 1.00 76.88 96 LYS A O 1
ATOM 820 N N . VAL A 1 97 ? 18.058 -12.267 -39.177 1.00 75.81 97 VAL A N 1
ATOM 821 C CA . VAL A 1 97 ? 17.542 -13.617 -38.890 1.00 75.81 97 VAL A CA 1
ATOM 822 C C . VAL A 1 97 ? 16.117 -13.812 -39.438 1.00 75.81 97 VAL A C 1
ATOM 824 O O . VAL A 1 97 ? 15.604 -14.926 -39.445 1.00 75.81 97 VAL A O 1
ATOM 827 N N . GLY A 1 98 ? 15.501 -12.764 -40.000 1.00 59.66 98 GLY A N 1
ATOM 828 C CA . GLY A 1 98 ? 14.219 -12.857 -40.703 1.00 59.66 98 GLY A CA 1
ATOM 829 C C . GLY A 1 98 ? 12.991 -12.873 -39.790 1.00 59.66 98 GLY A C 1
ATOM 830 O O . GLY A 1 98 ? 11.965 -13.408 -40.194 1.00 59.66 98 GLY A O 1
ATOM 831 N N . GLY A 1 99 ? 13.091 -12.270 -38.599 1.00 54.34 99 GLY A N 1
ATOM 832 C CA . GLY A 1 99 ? 12.000 -12.126 -37.633 1.00 54.34 99 GLY A CA 1
ATOM 833 C C . GLY A 1 99 ? 11.599 -13.441 -36.961 1.00 54.34 99 GLY A C 1
ATOM 834 O O . GLY A 1 99 ? 10.943 -14.283 -37.565 1.00 54.34 99 GLY A O 1
ATOM 835 N N . ILE A 1 100 ? 11.938 -13.600 -35.681 1.00 54.53 100 ILE A N 1
ATOM 836 C CA . ILE A 1 100 ? 11.333 -14.633 -34.834 1.00 54.53 100 ILE A CA 1
ATOM 837 C C . ILE A 1 100 ? 10.498 -13.908 -33.782 1.00 54.53 100 ILE A C 1
ATOM 839 O O . ILE A 1 100 ? 11.018 -13.416 -32.783 1.00 54.53 100 ILE A O 1
ATOM 843 N N . LEU A 1 101 ? 9.203 -13.813 -34.074 1.00 54.22 101 LEU A N 1
ATOM 844 C CA . LEU A 1 101 ? 8.123 -13.625 -33.111 1.00 54.22 101 LEU A CA 1
ATOM 845 C C . LEU A 1 101 ? 7.283 -1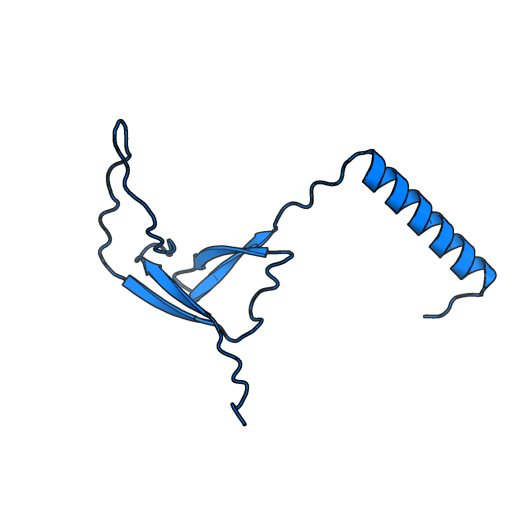4.901 -33.141 1.00 54.22 101 LEU A C 1
ATOM 847 O O . LEU A 1 101 ? 6.920 -15.317 -34.267 1.00 54.22 101 LEU A O 1
#

pLDDT: mean 87.42, std 10.06, range [54.22, 97.38]

Organism: Clostridioides difficile (NCBI:txid1496)

Solvent-accessible surface area (backbone atoms only — not comparable to full-atom values): 6641 Å² total; per-residue (Å²): 131,86,80,87,76,90,71,44,47,76,47,47,22,36,80,83,12,48,59,70,78,88,86,90,88,86,85,77,98,66,79,81,79,79,87,77,87,44,78,48,73,51,77,43,59,61,83,73,63,62,66,89,48,33,42,77,74,29,35,39,75,87,79,73,38,75,38,74,43,75,54,82,82,85,70,52,75,65,55,51,52,50,51,52,53,52,51,53,50,52,50,54,49,35,66,72,73,66,59,91,128

Sequence (101 aa):
MTEYIEVGRRIFFDEEGEIIFYEGQSKGNVPERKNIKKIEYIDLEYDYVDYDKYKIIGIDIRTKQPILEEIPVYMSEEEKRIQELENQILIAENEKVGGIL

Foldseek 3Di:
DPDDDFAFDKFKAAQQFATDDDDDDDDDPDDDDDPGPDIDMDTDGHPNDPPVFWDFGGADNVVRHTDIDTDDDDDDPVNVVVVVVVVVVVVVVCVVVVHDD